Protein AF-A0A1E2S2Q9-F1 (afdb_monomer)

Foldseek 3Di:
DLLVLLQVLLVVLLVVLVVLVVCLVVVHDDPDPDDSVRSNVSSVVSNVLSVQSVVQSPPCVDPSNVVSLVVSLVVLVVLLVVLVVVVVVDPDPVSVVSNVVSVVSNVVSVCVVVVVVVVD

Solvent-accessible surface area (backbone atoms only — not comparable to full-atom values): 6144 Å² total; per-residue (Å²): 108,59,42,59,49,26,43,54,54,13,50,48,32,25,54,49,12,52,51,49,49,52,39,54,74,72,67,51,83,69,84,88,81,61,49,74,65,57,51,47,52,50,20,50,50,31,29,52,53,9,47,50,20,57,75,30,36,87,37,59,93,37,73,67,24,41,48,43,51,51,49,52,29,53,49,22,43,53,48,15,56,54,27,47,58,49,33,77,77,46,87,54,63,64,47,42,53,51,16,51,53,24,40,52,48,18,51,53,38,50,49,41,52,51,56,60,65,70,75,113

Secondary structure (DSSP, 8-state):
-HHHHHHHHHHHHHHHHHHHHHHHHTTPPPSSS--HHHHHHHHHHHHHHHHHHHHHTT-TTSHHHHHHHHHHHHHHHHHHHHHHHHHHT---HHHHHHHHHHHHHHHHHHHHHHHHHTT-

pLDDT: mean 92.76, std 8.51, range [45.16, 98.38]

Structure (mmCIF, N/CA/C/O backbone):
data_AF-A0A1E2S2Q9-F1
#
_entry.id   AF-A0A1E2S2Q9-F1
#
loop_
_atom_site.group_PDB
_atom_site.id
_atom_site.type_symbol
_atom_site.label_atom_id
_atom_site.label_alt_id
_atom_site.label_comp_id
_atom_site.label_asym_id
_atom_site.label_entity_id
_atom_site.label_seq_id
_atom_site.pdbx_PDB_ins_code
_atom_site.Cartn_x
_atom_site.Cartn_y
_atom_site.Cartn_z
_atom_site.occupancy
_atom_site.B_iso_or_equiv
_atom_site.auth_seq_id
_atom_site.auth_comp_id
_atom_site.auth_asym_id
_atom_site.auth_atom_id
_atom_site.pdbx_PDB_model_num
ATOM 1 N N . MET A 1 1 ? -15.453 -6.492 8.632 1.00 91.44 1 MET A N 1
ATOM 2 C CA . MET A 1 1 ? -14.903 -6.375 7.261 1.00 91.44 1 MET A CA 1
ATOM 3 C C . MET A 1 1 ? -13.586 -5.605 7.225 1.00 91.44 1 MET A C 1
ATOM 5 O O . MET A 1 1 ? -12.603 -6.182 6.781 1.00 91.44 1 MET A O 1
ATOM 9 N N . LEU A 1 2 ? -13.525 -4.373 7.755 1.00 94.31 2 LEU A N 1
ATOM 10 C CA . LEU A 1 2 ? -12.307 -3.539 7.762 1.00 94.31 2 LEU A CA 1
ATOM 11 C C . LEU A 1 2 ? -11.056 -4.255 8.285 1.00 94.31 2 LEU A C 1
ATOM 13 O O . LEU A 1 2 ? -10.036 -4.238 7.613 1.00 94.31 2 LEU A O 1
ATOM 17 N N . ARG A 1 3 ? -11.151 -4.974 9.411 1.00 95.94 3 ARG A N 1
ATOM 18 C CA . ARG A 1 3 ? -10.040 -5.781 9.948 1.00 95.94 3 ARG A CA 1
ATOM 19 C C . ARG A 1 3 ? -9.429 -6.725 8.906 1.00 95.94 3 ARG A C 1
ATOM 21 O O . ARG A 1 3 ? -8.215 -6.772 8.754 1.00 95.94 3 ARG A O 1
ATOM 28 N N . ILE A 1 4 ? -10.269 -7.474 8.189 1.00 97.31 4 ILE A N 1
ATOM 29 C CA . ILE A 1 4 ? -9.817 -8.436 7.172 1.00 97.31 4 ILE A CA 1
ATOM 30 C C . ILE A 1 4 ? -9.174 -7.688 6.002 1.00 97.31 4 ILE A C 1
ATOM 32 O O . ILE A 1 4 ? -8.108 -8.080 5.543 1.00 97.31 4 ILE A O 1
ATOM 36 N N . LEU A 1 5 ? -9.776 -6.581 5.559 1.00 97.44 5 LEU A N 1
ATOM 37 C CA . LEU A 1 5 ? -9.225 -5.760 4.481 1.00 97.44 5 LEU A CA 1
ATOM 38 C C . LEU A 1 5 ? -7.871 -5.145 4.850 1.00 97.44 5 LEU A C 1
ATOM 40 O O . LEU A 1 5 ? -6.969 -5.141 4.021 1.00 97.44 5 LEU A O 1
ATOM 44 N N . MET A 1 6 ? -7.692 -4.696 6.094 1.00 98.00 6 MET A N 1
ATOM 45 C CA . MET A 1 6 ? -6.404 -4.203 6.590 1.00 98.00 6 MET A CA 1
ATOM 46 C C . MET A 1 6 ? -5.340 -5.296 6.608 1.00 98.00 6 MET A C 1
ATOM 48 O O . MET A 1 6 ? -4.194 -5.024 6.270 1.00 98.00 6 MET A O 1
ATOM 52 N N . ILE A 1 7 ? -5.709 -6.532 6.955 1.00 98.31 7 ILE A N 1
ATOM 53 C CA . ILE A 1 7 ? -4.784 -7.669 6.901 1.00 98.31 7 ILE A CA 1
ATOM 54 C C . ILE A 1 7 ? -4.387 -7.970 5.453 1.00 98.31 7 ILE A C 1
ATOM 56 O O . ILE A 1 7 ? -3.200 -8.063 5.154 1.00 98.31 7 ILE A O 1
ATOM 60 N N . LEU A 1 8 ? -5.366 -8.106 4.555 1.00 98.12 8 LEU A N 1
ATOM 61 C CA . LEU A 1 8 ? -5.117 -8.499 3.167 1.00 98.12 8 LEU A CA 1
ATOM 62 C C . LEU A 1 8 ? -4.390 -7.406 2.377 1.00 98.12 8 LEU A C 1
ATOM 64 O O . LEU A 1 8 ? -3.344 -7.675 1.792 1.00 98.12 8 LEU A O 1
ATOM 68 N N . SER A 1 9 ? -4.908 -6.176 2.385 1.00 97.50 9 SER A N 1
ATOM 69 C CA . SER A 1 9 ? -4.279 -5.058 1.678 1.00 97.50 9 SER A CA 1
ATOM 70 C C . SER A 1 9 ? -2.975 -4.650 2.355 1.00 97.50 9 SER A C 1
ATOM 72 O O . SER A 1 9 ? -1.974 -4.500 1.669 1.00 97.50 9 SER A O 1
ATOM 74 N N . GLY A 1 10 ? -2.927 -4.569 3.689 1.00 97.75 10 GLY A N 1
ATOM 75 C CA . GLY A 1 10 ? -1.691 -4.236 4.399 1.00 97.75 10 GLY A CA 1
ATOM 76 C C . GLY A 1 10 ? -0.578 -5.264 4.178 1.00 97.75 10 GLY A C 1
ATOM 77 O O . GLY A 1 10 ? 0.572 -4.894 3.952 1.00 97.75 10 GLY A O 1
ATOM 78 N N . GLY A 1 11 ? -0.916 -6.557 4.170 1.00 98.06 11 GLY A N 1
ATOM 79 C CA . GLY A 1 11 ? 0.022 -7.619 3.806 1.00 98.06 11 GLY A CA 1
ATOM 80 C C . GLY A 1 11 ? 0.514 -7.500 2.363 1.00 98.06 11 GLY A C 1
ATOM 81 O O . GLY A 1 11 ? 1.710 -7.644 2.115 1.00 98.06 11 GLY A O 1
ATOM 82 N N . PHE A 1 12 ? -0.381 -7.185 1.424 1.00 97.50 12 PHE A N 1
ATOM 83 C CA . PHE A 1 12 ? -0.017 -6.939 0.029 1.00 97.50 12 PHE A CA 1
ATOM 84 C C . PHE A 1 12 ? 0.952 -5.753 -0.113 1.00 97.50 12 PHE A C 1
ATOM 86 O O . PHE A 1 12 ? 2.009 -5.926 -0.715 1.00 97.50 12 PHE A O 1
ATOM 93 N N . GLU A 1 13 ? 0.671 -4.602 0.510 1.00 97.31 13 GLU A N 1
ATOM 94 C CA . GLU A 1 13 ? 1.541 -3.413 0.443 1.00 97.31 13 GLU A CA 1
ATOM 95 C C . GLU A 1 13 ? 2.929 -3.649 1.040 1.00 97.31 13 GLU A C 1
ATOM 97 O O . GLU A 1 13 ? 3.947 -3.204 0.496 1.00 97.31 13 GLU A O 1
ATOM 102 N N . LEU A 1 14 ? 2.972 -4.385 2.153 1.00 98.06 14 LEU A N 1
ATOM 103 C CA . LEU A 1 14 ? 4.217 -4.765 2.802 1.00 98.06 14 LEU A CA 1
ATOM 104 C C . LEU A 1 14 ? 5.067 -5.638 1.873 1.00 98.06 14 LEU A C 1
ATOM 106 O O . LEU A 1 14 ? 6.236 -5.334 1.634 1.00 98.06 14 LEU A O 1
ATOM 110 N N . LEU A 1 15 ? 4.480 -6.707 1.325 1.00 97.62 15 LEU A N 1
ATOM 111 C CA . LEU A 1 15 ? 5.180 -7.617 0.417 1.00 97.62 15 LEU A CA 1
ATOM 112 C C . LEU A 1 15 ? 5.604 -6.915 -0.874 1.00 97.62 15 LEU A C 1
ATOM 114 O O . LEU A 1 15 ? 6.713 -7.146 -1.361 1.00 97.62 15 LEU A O 1
ATOM 118 N N . PHE A 1 16 ? 4.754 -6.040 -1.407 1.00 94.50 16 PHE A N 1
ATOM 119 C CA . PHE A 1 16 ? 5.057 -5.235 -2.579 1.00 94.50 16 PHE A CA 1
ATOM 120 C C . PHE A 1 16 ? 6.273 -4.335 -2.327 1.00 94.50 16 PHE A C 1
ATOM 122 O O . PHE A 1 16 ? 7.253 -4.409 -3.069 1.00 94.50 16 PHE A O 1
ATOM 129 N N . GLY A 1 17 ? 6.270 -3.552 -1.244 1.00 95.56 17 GLY A N 1
ATOM 130 C CA . GLY A 1 17 ? 7.382 -2.652 -0.934 1.00 95.56 17 GLY A CA 1
ATOM 131 C C . GLY A 1 17 ? 8.693 -3.397 -0.683 1.00 95.56 17 GLY A C 1
ATOM 132 O O . GLY A 1 17 ? 9.731 -3.026 -1.232 1.00 95.56 17 GLY A O 1
ATOM 133 N N . VAL A 1 18 ? 8.654 -4.514 0.054 1.00 97.56 18 VAL A N 1
ATOM 134 C CA . VAL A 1 18 ? 9.836 -5.374 0.240 1.00 97.56 18 VAL A CA 1
ATOM 135 C C . VAL A 1 18 ? 10.357 -5.882 -1.106 1.00 97.56 18 VAL A C 1
ATOM 137 O O . VAL A 1 18 ? 11.560 -5.828 -1.360 1.00 97.56 18 VAL A O 1
ATOM 140 N N . SER A 1 19 ? 9.466 -6.323 -1.996 1.00 94.25 19 SER A N 1
ATOM 141 C CA . SER A 1 19 ? 9.845 -6.816 -3.325 1.00 94.25 19 SER A CA 1
ATOM 142 C C . SER A 1 19 ? 10.516 -5.729 -4.165 1.00 94.25 19 SER A C 1
ATOM 144 O O . SER A 1 19 ? 11.555 -5.984 -4.776 1.00 94.25 19 SER A O 1
ATOM 146 N N . VAL A 1 20 ? 9.988 -4.501 -4.144 1.00 92.88 20 VAL A N 1
ATOM 147 C CA . VAL A 1 20 ? 10.592 -3.355 -4.839 1.00 92.88 20 VAL A CA 1
ATOM 148 C C . VAL A 1 20 ? 11.989 -3.051 -4.293 1.00 92.88 20 VAL A C 1
ATOM 150 O O . VAL A 1 20 ? 12.928 -2.916 -5.080 1.00 92.88 20 VAL A O 1
ATOM 153 N N . LEU A 1 21 ? 12.174 -3.014 -2.969 1.00 95.44 21 LEU A N 1
ATOM 154 C CA . LEU A 1 21 ? 13.498 -2.787 -2.374 1.00 95.44 21 LEU A CA 1
ATOM 155 C C . LEU A 1 21 ? 14.504 -3.881 -2.756 1.00 95.44 21 LEU A C 1
ATOM 157 O O . LEU A 1 21 ? 15.654 -3.571 -3.067 1.00 95.44 21 LEU A O 1
ATOM 161 N N . VAL A 1 22 ? 14.080 -5.148 -2.795 1.00 96.19 22 VAL A N 1
ATOM 162 C CA . VAL A 1 22 ? 14.933 -6.266 -3.233 1.00 96.19 22 VAL A CA 1
ATOM 163 C C . VAL A 1 22 ? 15.349 -6.108 -4.697 1.00 96.19 22 VAL A C 1
ATOM 165 O O . VAL A 1 22 ? 16.516 -6.324 -5.026 1.00 96.19 22 VAL A O 1
ATOM 168 N N . LEU A 1 23 ? 14.431 -5.709 -5.582 1.00 92.81 23 LEU A N 1
ATOM 169 C CA . LEU A 1 23 ? 14.738 -5.462 -6.995 1.00 92.81 23 LEU A CA 1
ATOM 170 C C . LEU A 1 23 ? 15.739 -4.309 -7.161 1.00 92.81 23 LEU A C 1
ATOM 172 O O . LEU A 1 23 ? 16.730 -4.453 -7.880 1.00 92.81 23 LEU A O 1
ATOM 176 N N . ILE A 1 24 ? 15.545 -3.209 -6.430 1.00 92.44 24 ILE A N 1
ATOM 177 C CA . ILE A 1 24 ? 16.464 -2.062 -6.422 1.00 92.44 24 ILE A CA 1
ATOM 178 C C . ILE A 1 24 ? 17.848 -2.457 -5.888 1.00 92.44 24 ILE A C 1
ATOM 180 O O . ILE A 1 24 ? 18.868 -2.020 -6.428 1.00 92.44 24 ILE A O 1
ATOM 184 N N . ALA A 1 25 ? 17.911 -3.273 -4.834 1.00 92.56 25 ALA A N 1
ATOM 185 C CA . ALA A 1 25 ? 19.168 -3.768 -4.274 1.00 92.56 25 ALA A CA 1
ATOM 186 C C . ALA A 1 25 ? 19.925 -4.665 -5.267 1.00 92.56 25 ALA A C 1
ATOM 188 O O . ALA A 1 25 ? 21.151 -4.613 -5.329 1.00 92.56 25 ALA A O 1
ATOM 189 N N . LYS A 1 26 ? 19.198 -5.426 -6.096 1.00 94.12 26 LYS A N 1
ATOM 190 C CA . LYS A 1 26 ? 19.750 -6.254 -7.181 1.00 94.12 26 LYS A CA 1
ATOM 191 C C . LYS A 1 26 ? 20.125 -5.469 -8.446 1.00 94.12 26 LYS A C 1
ATOM 193 O O . LYS A 1 26 ? 20.597 -6.073 -9.403 1.00 94.12 26 LYS A O 1
ATOM 198 N N . GLY A 1 27 ? 19.921 -4.150 -8.471 1.00 88.69 27 GLY A N 1
ATOM 199 C CA . GLY A 1 27 ? 20.228 -3.309 -9.631 1.00 88.69 27 GLY A CA 1
ATOM 200 C C . GLY A 1 27 ? 19.233 -3.445 -10.786 1.00 88.69 27 GLY A C 1
ATOM 201 O O . GLY A 1 27 ? 19.549 -3.050 -11.905 1.00 88.69 27 GLY A O 1
ATOM 202 N N . VAL A 1 28 ? 18.038 -3.990 -10.535 1.00 87.50 28 VAL A N 1
ATOM 203 C CA . VAL A 1 28 ? 16.987 -4.099 -11.552 1.00 87.50 28 VAL A CA 1
ATOM 204 C C . VAL A 1 28 ? 16.429 -2.710 -11.852 1.00 87.50 28 VAL A C 1
ATOM 206 O O . VAL A 1 28 ? 16.010 -1.985 -10.948 1.00 87.50 28 VAL A O 1
ATOM 209 N N . THR A 1 29 ? 16.402 -2.344 -13.132 1.00 80.44 29 THR A N 1
ATOM 210 C CA . THR A 1 29 ? 15.728 -1.129 -13.593 1.00 80.44 29 THR A CA 1
ATOM 211 C C . THR A 1 29 ? 14.222 -1.338 -13.535 1.00 80.44 29 THR A C 1
ATOM 213 O O . THR A 1 29 ? 13.683 -2.227 -14.193 1.00 80.44 29 THR A O 1
ATOM 216 N N . LEU A 1 30 ? 13.543 -0.524 -12.732 1.00 77.69 30 LEU A N 1
ATOM 217 C CA . LEU A 1 30 ? 12.090 -0.548 -12.635 1.00 77.69 30 LEU A CA 1
ATOM 218 C C . LEU A 1 30 ? 11.480 0.140 -13.860 1.00 77.69 30 LEU A C 1
ATOM 220 O O . LEU A 1 30 ? 11.962 1.180 -14.312 1.00 77.69 30 LEU A O 1
ATOM 224 N N . SER A 1 31 ? 10.425 -0.455 -14.408 1.00 69.25 31 SER A N 1
ATOM 225 C CA . SER A 1 31 ? 9.639 0.147 -15.482 1.00 69.25 31 SER A CA 1
ATOM 226 C C . SER A 1 31 ? 8.859 1.366 -14.966 1.00 69.25 31 SER A C 1
ATOM 228 O O . SER A 1 31 ? 8.611 1.509 -13.770 1.00 69.25 31 SER A O 1
ATOM 230 N N . GLY A 1 32 ? 8.477 2.274 -15.870 1.00 67.75 32 GLY A N 1
ATOM 231 C CA . GLY A 1 32 ? 7.615 3.417 -15.530 1.00 67.75 32 GLY A CA 1
ATOM 232 C C . GLY A 1 32 ? 8.325 4.747 -15.252 1.00 67.75 32 GLY A C 1
ATOM 233 O O . GLY A 1 32 ? 7.671 5.696 -14.839 1.00 67.75 32 GLY A O 1
ATOM 234 N N . GLY A 1 33 ? 9.636 4.852 -15.497 1.00 74.75 33 GLY A N 1
ATOM 235 C CA . GLY A 1 33 ? 10.345 6.142 -15.527 1.00 74.75 33 GLY A CA 1
ATOM 236 C C . GLY A 1 33 ? 10.628 6.789 -14.164 1.00 74.75 33 GLY A C 1
ATOM 237 O O . GLY A 1 33 ? 11.190 7.881 -14.126 1.00 74.75 33 GLY A O 1
ATOM 238 N N . ALA A 1 34 ? 10.283 6.128 -13.056 1.00 83.44 34 ALA A N 1
ATOM 239 C CA . ALA A 1 34 ? 10.650 6.578 -11.717 1.00 83.44 34 ALA A CA 1
ATOM 240 C C . ALA A 1 34 ? 12.167 6.466 -11.495 1.00 83.44 34 ALA A C 1
ATOM 242 O O . ALA A 1 34 ? 12.801 5.482 -11.885 1.00 83.44 34 ALA A O 1
ATOM 243 N N . THR A 1 35 ? 12.757 7.454 -10.822 1.00 90.25 35 THR A N 1
ATOM 244 C CA . THR A 1 35 ? 14.152 7.357 -10.382 1.00 90.25 35 THR A CA 1
ATOM 245 C C . THR A 1 35 ? 14.295 6.291 -9.294 1.00 90.25 35 THR A C 1
ATOM 247 O O . THR A 1 35 ? 13.339 5.941 -8.594 1.00 90.25 35 THR A O 1
ATOM 250 N N . ARG A 1 36 ? 15.521 5.790 -9.095 1.00 90.00 36 ARG A N 1
ATOM 251 C CA . ARG A 1 36 ? 15.827 4.839 -8.013 1.00 90.00 36 ARG A CA 1
ATOM 252 C C . ARG A 1 36 ? 15.401 5.372 -6.642 1.00 90.00 36 ARG A C 1
ATOM 254 O O . ARG A 1 36 ? 14.886 4.615 -5.824 1.00 90.00 36 ARG A O 1
ATOM 261 N N . GLU A 1 37 ? 15.614 6.661 -6.401 1.00 92.38 37 GLU A N 1
ATOM 262 C CA . GLU A 1 37 ? 15.242 7.331 -5.155 1.00 92.38 37 GLU A CA 1
ATOM 263 C C . GLU A 1 37 ? 13.722 7.369 -4.968 1.00 92.38 37 GLU A C 1
ATOM 265 O O . GLU A 1 37 ? 13.227 6.944 -3.927 1.00 92.38 37 GLU A O 1
ATOM 270 N N . GLN A 1 38 ? 12.974 7.772 -6.000 1.00 92.06 38 GLN A N 1
ATOM 271 C CA . GLN A 1 38 ? 11.509 7.794 -5.966 1.00 92.06 38 GLN A CA 1
ATOM 272 C C . GLN A 1 38 ? 10.928 6.405 -5.693 1.00 92.06 38 GLN A C 1
ATOM 274 O O . GLN A 1 38 ? 10.062 6.255 -4.834 1.00 92.06 38 GLN A O 1
ATOM 279 N N . ALA A 1 39 ? 11.435 5.378 -6.378 1.00 91.81 39 ALA A N 1
ATOM 280 C CA . ALA A 1 39 ? 10.981 4.010 -6.170 1.00 91.81 39 ALA A CA 1
ATOM 281 C C . ALA A 1 39 ? 11.334 3.474 -4.773 1.00 91.81 39 ALA A C 1
ATOM 283 O O . ALA A 1 39 ? 10.544 2.747 -4.175 1.00 91.81 39 ALA A O 1
ATOM 284 N N . THR A 1 40 ? 12.492 3.863 -4.229 1.00 93.81 40 THR A N 1
ATOM 285 C CA . THR A 1 40 ? 12.903 3.504 -2.863 1.00 93.81 40 THR A CA 1
ATOM 286 C C . THR A 1 40 ? 11.979 4.147 -1.833 1.00 93.81 40 THR A C 1
ATOM 288 O O . THR A 1 40 ? 11.481 3.460 -0.945 1.00 93.81 40 THR A O 1
ATOM 291 N N . LEU A 1 41 ? 11.712 5.448 -1.969 1.00 95.62 41 LEU A N 1
ATOM 292 C CA . LEU A 1 41 ? 10.794 6.168 -1.089 1.00 95.62 41 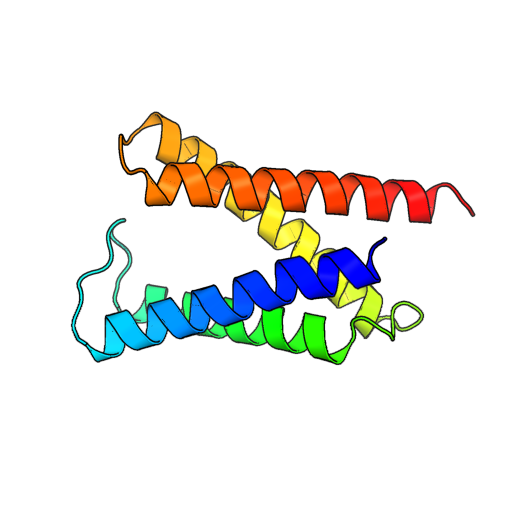LEU A CA 1
ATOM 293 C C . LEU A 1 41 ? 9.397 5.558 -1.144 1.00 95.62 41 LEU A C 1
ATOM 295 O O . LEU A 1 41 ? 8.820 5.260 -0.102 1.00 95.62 41 LEU A O 1
ATOM 299 N N . PHE A 1 42 ? 8.883 5.307 -2.348 1.00 92.69 42 PHE A N 1
ATOM 300 C CA . PHE A 1 42 ? 7.584 4.670 -2.533 1.00 92.69 42 PHE A CA 1
ATOM 301 C C . PHE A 1 42 ? 7.511 3.306 -1.838 1.00 92.69 42 PHE A C 1
ATOM 303 O O . PHE A 1 42 ? 6.584 3.059 -1.074 1.00 92.69 42 PHE A O 1
ATOM 310 N N . ALA A 1 43 ? 8.523 2.458 -2.024 1.00 94.81 43 ALA A N 1
ATOM 311 C CA . ALA A 1 43 ? 8.583 1.146 -1.390 1.00 94.81 43 ALA A CA 1
ATOM 312 C C . ALA A 1 43 ? 8.628 1.220 0.145 1.00 94.81 43 ALA A C 1
ATOM 314 O O . ALA A 1 43 ? 7.992 0.418 0.827 1.00 94.81 43 ALA A O 1
ATOM 315 N N . ILE A 1 44 ? 9.346 2.198 0.707 1.00 97.50 44 ILE A N 1
ATOM 316 C CA . ILE A 1 44 ? 9.347 2.447 2.154 1.00 97.50 44 ILE A CA 1
ATOM 317 C C . ILE A 1 44 ? 7.949 2.860 2.620 1.00 97.50 44 ILE A C 1
ATOM 319 O O . ILE A 1 44 ? 7.469 2.338 3.624 1.00 97.50 44 ILE A O 1
ATOM 323 N N . PHE A 1 45 ? 7.268 3.748 1.892 1.00 96.50 45 PHE A N 1
ATOM 324 C CA . PHE A 1 45 ? 5.907 4.156 2.237 1.00 96.50 45 PHE A CA 1
ATOM 325 C C . PHE A 1 45 ? 4.925 2.982 2.224 1.00 96.50 45 PHE A C 1
ATOM 327 O O . PHE A 1 45 ? 4.143 2.855 3.166 1.00 96.50 45 PHE A O 1
ATOM 334 N N . THR A 1 46 ? 4.982 2.095 1.225 1.00 96.31 46 THR A N 1
ATOM 335 C CA . THR A 1 46 ? 4.100 0.915 1.192 1.00 96.31 46 THR A CA 1
ATOM 336 C C . THR A 1 46 ? 4.431 -0.071 2.316 1.00 96.31 46 THR A C 1
ATOM 338 O O . THR A 1 46 ? 3.516 -0.599 2.945 1.00 96.31 46 THR A O 1
ATOM 341 N N . ILE A 1 47 ? 5.714 -0.252 2.666 1.00 98.06 47 ILE A N 1
ATOM 342 C CA . ILE A 1 47 ? 6.128 -1.042 3.841 1.00 98.06 47 ILE A CA 1
ATOM 343 C C . ILE A 1 47 ? 5.560 -0.451 5.131 1.00 98.06 47 ILE A C 1
ATOM 345 O O . ILE A 1 47 ? 5.011 -1.190 5.949 1.00 98.06 47 ILE A O 1
ATOM 349 N N . VAL A 1 48 ? 5.687 0.863 5.331 1.00 98.06 48 VAL A N 1
ATOM 350 C CA . VAL A 1 48 ? 5.196 1.546 6.535 1.00 98.06 48 VAL A CA 1
ATOM 351 C C . VAL A 1 48 ? 3.678 1.432 6.626 1.00 98.06 48 VAL A C 1
ATOM 353 O O . VAL A 1 48 ? 3.166 1.047 7.675 1.00 98.06 48 VAL A O 1
ATOM 356 N N . LEU A 1 49 ? 2.963 1.699 5.531 1.00 97.19 49 LEU A N 1
ATOM 357 C CA . LEU A 1 49 ? 1.506 1.599 5.479 1.00 97.19 49 LEU A CA 1
ATOM 358 C C . LEU A 1 49 ? 1.031 0.164 5.742 1.00 97.19 49 LEU A C 1
ATOM 360 O O . LEU A 1 49 ? 0.145 -0.052 6.570 1.00 97.19 49 LEU A O 1
ATOM 364 N N . GLY A 1 50 ? 1.662 -0.818 5.095 1.00 97.88 50 GLY A N 1
ATOM 365 C CA . GLY A 1 50 ? 1.360 -2.232 5.286 1.00 97.88 50 GLY A CA 1
ATOM 366 C C . GLY A 1 50 ? 1.630 -2.701 6.714 1.00 97.88 50 GLY A C 1
ATOM 367 O O . GLY A 1 50 ? 0.773 -3.320 7.344 1.00 97.88 50 GLY A O 1
ATOM 368 N N . THR A 1 51 ? 2.780 -2.329 7.276 1.00 98.31 51 THR A N 1
ATOM 369 C CA . THR A 1 51 ? 3.145 -2.652 8.664 1.00 98.31 51 THR A CA 1
ATOM 370 C C . THR A 1 51 ? 2.185 -2.007 9.657 1.00 98.31 51 THR A C 1
ATOM 372 O O . THR A 1 51 ? 1.727 -2.680 10.579 1.00 98.31 51 THR A O 1
ATOM 375 N N . ALA A 1 52 ? 1.839 -0.731 9.465 1.00 97.69 52 ALA A N 1
ATOM 376 C CA . ALA A 1 52 ? 0.873 -0.038 10.308 1.00 97.69 52 ALA A CA 1
ATOM 377 C C . ALA A 1 52 ? -0.474 -0.765 10.279 1.00 97.69 52 ALA A C 1
ATOM 379 O O . ALA A 1 52 ? -0.999 -1.118 11.333 1.00 97.69 52 ALA A O 1
ATOM 380 N N . ALA A 1 53 ? -0.987 -1.086 9.089 1.00 97.69 53 ALA A N 1
ATOM 381 C CA . ALA A 1 53 ? -2.244 -1.806 8.932 1.00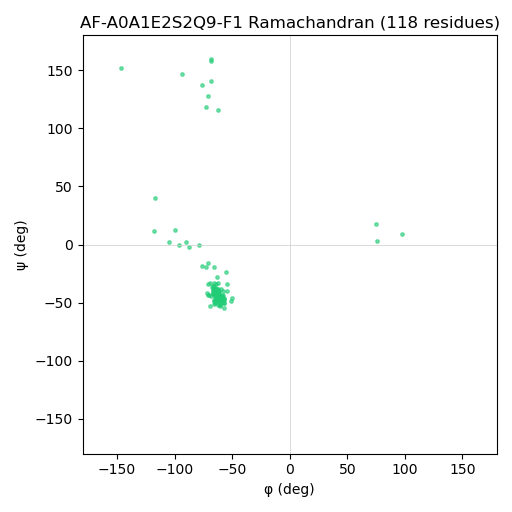 97.69 53 ALA A CA 1
ATOM 382 C C . ALA A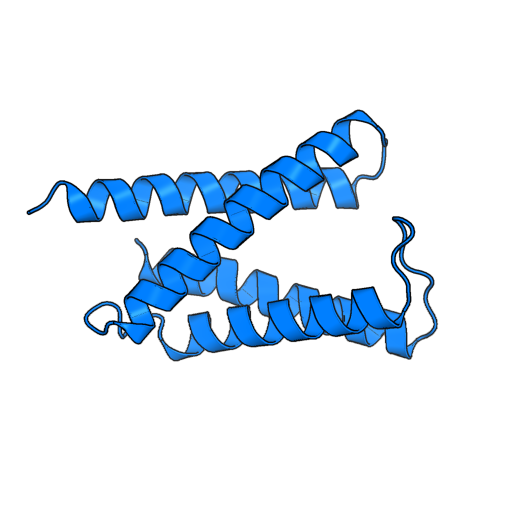 1 53 ? -2.243 -3.162 9.644 1.00 97.69 53 ALA A C 1
ATOM 384 O O . ALA A 1 53 ? -3.194 -3.484 10.357 1.00 97.69 53 ALA A O 1
ATOM 385 N N . LEU A 1 54 ? -1.159 -3.930 9.523 1.00 98.00 54 LEU A N 1
ATOM 386 C CA . LEU A 1 54 ? -1.004 -5.197 10.234 1.00 98.00 54 LEU A CA 1
ATOM 387 C C . LEU A 1 54 ? -0.885 -5.005 11.750 1.00 98.00 54 LEU A C 1
ATOM 389 O O . LEU A 1 54 ? -1.440 -5.805 12.497 1.00 98.00 54 LEU A O 1
ATOM 393 N N . ALA A 1 55 ? -0.235 -3.944 12.223 1.00 97.88 55 ALA A N 1
ATOM 394 C CA . ALA A 1 55 ? -0.089 -3.675 13.650 1.00 97.88 55 ALA A CA 1
ATOM 395 C C . ALA A 1 55 ? -1.416 -3.277 14.320 1.00 97.88 55 ALA A C 1
ATOM 397 O O . ALA A 1 55 ? -1.639 -3.606 15.487 1.00 97.88 55 ALA A O 1
ATOM 398 N N . VAL A 1 56 ? -2.309 -2.589 13.597 1.00 97.06 56 VAL A N 1
ATOM 399 C CA . VAL A 1 56 ? -3.535 -2.012 14.181 1.00 97.06 56 VAL A CA 1
ATOM 400 C C . VAL A 1 56 ? -4.844 -2.558 13.626 1.00 97.06 56 VAL A C 1
ATOM 402 O O . VAL A 1 56 ? -5.904 -2.043 13.969 1.00 97.06 56 VAL A O 1
ATOM 405 N N . ASN A 1 57 ? -4.812 -3.651 12.857 1.00 95.00 57 ASN A N 1
ATOM 406 C CA . ASN A 1 57 ? -6.018 -4.274 12.289 1.00 95.00 57 ASN A CA 1
ATOM 407 C C . ASN A 1 57 ? -7.097 -4.652 13.329 1.00 95.00 57 ASN A C 1
ATOM 409 O O . ASN A 1 57 ? -8.274 -4.751 12.984 1.00 95.00 57 ASN A O 1
ATOM 413 N N . ASN A 1 58 ? -6.704 -4.850 14.592 1.00 95.25 58 ASN A N 1
ATOM 414 C CA . ASN A 1 58 ? -7.593 -5.178 15.711 1.00 95.25 58 ASN A CA 1
ATOM 415 C C . ASN A 1 58 ? -8.022 -3.968 16.551 1.00 95.25 58 ASN A C 1
ATOM 417 O O . ASN A 1 58 ? -8.719 -4.169 17.536 1.00 95.25 58 ASN A O 1
ATOM 421 N N . ARG A 1 59 ? -7.566 -2.755 16.216 1.00 94.88 59 ARG A N 1
ATOM 422 C CA . ARG A 1 59 ? -7.733 -1.541 17.033 1.00 94.88 59 ARG A CA 1
ATOM 423 C C . ARG A 1 59 ? -8.562 -0.468 16.323 1.00 94.88 59 ARG A C 1
ATOM 425 O O . ARG A 1 59 ? -8.206 0.712 16.337 1.00 94.88 59 ARG A O 1
ATOM 432 N N . LEU A 1 60 ? -9.621 -0.888 15.629 1.00 91.88 60 LEU A N 1
ATOM 433 C CA . LEU A 1 60 ? -10.467 -0.022 14.793 1.00 91.88 60 LEU A CA 1
ATOM 434 C C . LEU A 1 60 ? -11.245 1.031 15.595 1.00 91.88 60 LEU A C 1
ATOM 436 O O . LEU A 1 60 ? -11.662 2.033 15.031 1.00 91.88 60 LEU A O 1
ATOM 440 N N . GLU A 1 61 ? -11.400 0.822 16.898 1.00 93.00 61 GLU A N 1
ATOM 441 C CA . GLU A 1 61 ? -11.972 1.763 17.860 1.00 93.00 61 GLU A CA 1
ATOM 442 C C . GLU A 1 61 ? -11.068 2.972 18.145 1.00 93.00 61 GLU A C 1
ATOM 444 O O . GLU A 1 61 ? -11.516 3.971 18.701 1.00 93.00 61 GLU A O 1
ATOM 449 N N . THR A 1 62 ? -9.785 2.896 17.779 1.00 94.12 62 THR A N 1
ATOM 450 C CA . THR A 1 62 ? -8.829 3.988 17.985 1.00 94.12 62 THR A CA 1
ATOM 451 C C . THR A 1 62 ? -8.742 4.885 16.755 1.00 94.12 62 THR A C 1
ATOM 453 O O . THR A 1 62 ? -8.768 4.397 15.622 1.00 94.12 62 THR A O 1
ATOM 456 N N . SER A 1 63 ? -8.515 6.189 16.958 1.00 94.25 63 SER A N 1
ATOM 457 C CA . SER A 1 63 ? -8.283 7.144 15.859 1.00 94.25 63 SER A CA 1
ATOM 458 C C . SER A 1 63 ? -7.143 6.702 14.937 1.00 94.25 63 SER A C 1
ATOM 460 O O . SER A 1 63 ? -7.194 6.917 13.729 1.00 94.25 63 SER A O 1
ATOM 462 N N . PHE A 1 64 ? -6.123 6.042 15.493 1.00 93.25 64 PHE A N 1
ATOM 463 C CA . PHE A 1 64 ? -5.004 5.515 14.720 1.00 93.25 64 PHE A CA 1
ATOM 464 C C . PHE A 1 64 ? -5.396 4.291 13.874 1.00 93.25 64 PHE A C 1
ATOM 466 O O . PHE A 1 64 ? -5.016 4.208 12.705 1.00 93.25 64 PHE A O 1
ATOM 473 N N . GLY A 1 65 ? -6.194 3.368 14.419 1.00 94.31 65 GLY A N 1
ATOM 474 C CA . GLY A 1 65 ? -6.684 2.197 13.689 1.00 94.31 65 GLY A CA 1
ATOM 475 C C . GLY A 1 65 ? -7.612 2.563 12.538 1.00 94.31 65 GLY A C 1
ATOM 476 O O . GLY A 1 65 ? -7.370 2.151 11.401 1.00 94.31 65 GLY A O 1
ATOM 477 N N . ILE A 1 66 ? -8.621 3.399 12.801 1.00 94.62 66 ILE A N 1
ATOM 478 C CA . ILE A 1 66 ? -9.524 3.874 11.748 1.00 94.62 66 ILE A CA 1
ATOM 479 C C . ILE A 1 66 ? -8.793 4.772 10.740 1.00 94.62 66 ILE A C 1
ATOM 481 O O . ILE A 1 66 ? -8.988 4.624 9.536 1.00 94.62 66 ILE A O 1
ATOM 485 N N . GLY A 1 67 ? -7.878 5.632 11.202 1.00 95.56 67 GLY A N 1
ATOM 486 C CA . GLY A 1 67 ? -7.046 6.466 10.335 1.00 95.56 67 GLY A CA 1
ATOM 487 C C . GLY A 1 67 ? -6.177 5.638 9.386 1.00 95.56 67 GLY A C 1
ATOM 488 O O . GLY A 1 67 ? -6.064 5.962 8.207 1.00 95.56 67 GLY A O 1
ATOM 489 N N . THR A 1 68 ? -5.639 4.512 9.859 1.00 96.62 68 THR A N 1
ATOM 490 C CA . THR A 1 68 ? -4.879 3.575 9.018 1.00 96.62 68 THR A CA 1
ATOM 491 C C . THR A 1 68 ? -5.771 2.896 7.975 1.00 96.62 68 THR A C 1
ATOM 493 O O . THR A 1 68 ? -5.356 2.739 6.827 1.00 96.62 68 THR A O 1
ATOM 496 N N . ALA A 1 69 ? -7.011 2.537 8.327 1.00 96.56 69 ALA A N 1
ATOM 497 C CA . ALA A 1 69 ? -7.976 1.998 7.366 1.00 96.56 69 ALA A CA 1
ATOM 498 C C . ALA A 1 69 ? -8.335 3.021 6.272 1.00 96.56 69 ALA A C 1
ATOM 500 O O . ALA A 1 69 ? -8.339 2.671 5.092 1.00 96.56 69 ALA A O 1
ATOM 501 N N . TYR A 1 70 ? -8.563 4.286 6.642 1.00 96.94 70 TYR A N 1
ATOM 502 C CA . TYR A 1 70 ? -8.760 5.379 5.682 1.00 96.94 70 TYR A CA 1
ATOM 503 C C . TYR A 1 70 ? -7.523 5.618 4.809 1.00 96.94 70 TYR A C 1
ATOM 505 O O . TYR A 1 70 ? -7.661 5.838 3.608 1.00 96.94 70 TYR A O 1
ATOM 513 N N . GLY A 1 71 ? -6.320 5.536 5.382 1.00 96.56 71 GLY A N 1
ATOM 514 C CA . GLY A 1 71 ? -5.066 5.645 4.638 1.00 96.56 71 GLY A CA 1
ATOM 515 C C . GLY A 1 71 ? -4.923 4.553 3.577 1.00 96.56 71 GLY A C 1
ATOM 516 O O . GLY A 1 71 ? -4.642 4.860 2.420 1.00 96.56 71 GLY A O 1
ATOM 517 N N . LEU A 1 72 ? -5.191 3.292 3.938 1.00 97.12 72 LEU A N 1
ATOM 518 C CA . LEU A 1 72 ? -5.213 2.177 2.985 1.00 97.12 72 LEU A CA 1
ATOM 519 C C . LEU A 1 72 ? -6.286 2.355 1.910 1.00 97.12 72 LEU A C 1
ATOM 521 O O . LEU A 1 72 ? -6.013 2.120 0.735 1.00 97.12 72 LEU A O 1
ATOM 525 N N . TRP A 1 73 ? -7.495 2.766 2.291 1.00 98.00 73 TRP A N 1
ATOM 526 C CA . TRP A 1 73 ? -8.570 3.046 1.341 1.00 98.00 73 TRP A CA 1
ATOM 527 C C . TRP A 1 73 ? -8.150 4.096 0.309 1.00 98.00 73 TRP A C 1
ATOM 529 O O . TRP A 1 73 ? -8.192 3.831 -0.892 1.00 98.00 73 TRP A O 1
ATOM 539 N N . LEU A 1 74 ? -7.703 5.261 0.782 1.00 97.38 74 LEU A N 1
ATOM 540 C CA . LEU A 1 74 ? -7.321 6.385 -0.065 1.00 97.38 74 LEU A CA 1
ATOM 541 C C . LEU A 1 74 ? 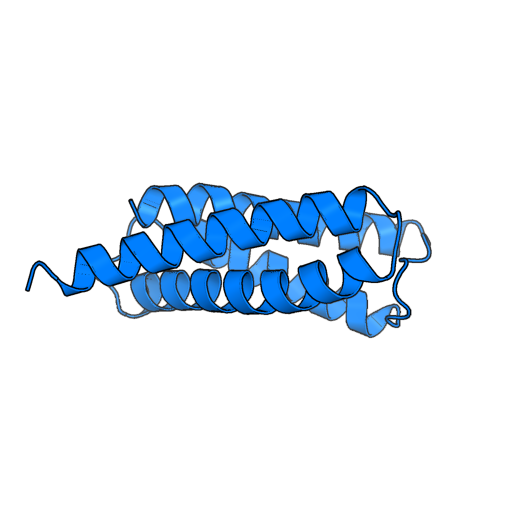-6.164 6.012 -0.993 1.00 97.38 74 LEU A C 1
ATOM 543 O O . LEU A 1 74 ? -6.213 6.295 -2.190 1.00 97.38 74 LEU A O 1
ATOM 547 N N . TYR A 1 75 ? -5.154 5.332 -0.448 1.00 96.75 75 TYR A N 1
ATOM 548 C CA . TYR A 1 75 ? -4.036 4.819 -1.226 1.00 96.75 75 TYR A CA 1
ATOM 549 C C . TYR A 1 75 ? -4.512 3.884 -2.346 1.00 96.75 75 TYR A C 1
ATOM 551 O O . TYR A 1 75 ? -4.168 4.114 -3.502 1.00 96.75 75 TYR A O 1
ATOM 559 N N . ASN A 1 76 ? -5.349 2.885 -2.042 1.00 98.00 76 ASN A N 1
ATOM 560 C CA . ASN A 1 76 ? -5.842 1.942 -3.048 1.00 98.00 76 ASN A CA 1
ATOM 561 C C . ASN A 1 76 ? -6.687 2.630 -4.126 1.00 98.00 76 ASN A C 1
ATOM 563 O O . ASN A 1 76 ? -6.561 2.294 -5.299 1.00 98.00 76 ASN A O 1
ATOM 567 N N . VAL A 1 77 ? -7.516 3.614 -3.765 1.00 98.06 77 VAL A N 1
ATOM 568 C CA . VAL A 1 77 ? -8.309 4.374 -4.744 1.00 98.06 77 VAL A CA 1
ATOM 569 C C . VAL A 1 77 ? -7.404 5.172 -5.682 1.00 98.06 77 VAL A C 1
ATOM 571 O O . VAL A 1 77 ? -7.547 5.074 -6.899 1.00 98.06 77 VAL A O 1
ATOM 574 N N . ILE A 1 78 ? -6.443 5.929 -5.144 1.00 97.25 78 ILE A N 1
ATOM 575 C CA . ILE A 1 78 ? -5.520 6.720 -5.970 1.00 97.25 78 ILE A CA 1
ATOM 576 C C . ILE A 1 78 ? -4.645 5.803 -6.833 1.00 97.25 78 ILE A C 1
ATOM 578 O O . ILE A 1 78 ? -4.511 6.039 -8.035 1.00 97.25 78 ILE A O 1
ATOM 582 N N . ALA A 1 79 ? -4.090 4.737 -6.249 1.00 95.06 79 ALA A N 1
ATOM 583 C CA . ALA A 1 79 ? -3.286 3.757 -6.967 1.00 95.06 79 ALA A CA 1
ATOM 584 C C . ALA A 1 79 ? -4.088 3.109 -8.102 1.00 95.06 79 ALA A C 1
ATOM 586 O O . ALA A 1 79 ? -3.590 3.031 -9.222 1.00 95.06 79 ALA A O 1
ATOM 587 N N . ALA A 1 80 ? -5.344 2.721 -7.858 1.00 97.00 80 ALA A N 1
ATOM 588 C CA . ALA A 1 80 ? -6.221 2.163 -8.881 1.00 97.00 80 ALA A CA 1
ATOM 589 C C . ALA A 1 80 ? -6.430 3.131 -10.050 1.00 97.00 80 ALA A C 1
ATOM 591 O O . ALA A 1 80 ? -6.266 2.729 -11.197 1.00 97.00 80 ALA A O 1
ATOM 592 N N . LEU A 1 81 ? -6.732 4.407 -9.786 1.00 97.06 81 LEU A N 1
ATOM 593 C CA . LEU A 1 81 ? -6.940 5.404 -10.844 1.00 97.06 81 LEU A CA 1
ATOM 594 C C . LEU A 1 81 ? -5.687 5.591 -11.710 1.00 97.06 81 LEU A C 1
ATOM 596 O O . LEU A 1 81 ? -5.774 5.564 -12.939 1.00 97.06 81 LEU A O 1
ATOM 600 N N . ILE A 1 82 ? -4.519 5.731 -11.076 1.00 94.19 82 ILE A N 1
ATOM 601 C CA . ILE A 1 82 ? -3.240 5.888 -11.780 1.00 94.19 82 ILE A CA 1
ATOM 602 C C . ILE A 1 82 ? -2.921 4.629 -12.593 1.00 94.19 82 ILE A C 1
ATOM 604 O O . ILE A 1 82 ? -2.585 4.719 -13.773 1.00 94.19 82 ILE A O 1
ATOM 608 N N . LEU A 1 83 ? -3.043 3.446 -11.992 1.00 93.75 83 LEU A N 1
ATOM 609 C CA . LEU A 1 83 ? -2.685 2.186 -12.638 1.00 93.75 83 LEU A CA 1
ATOM 610 C C . LEU A 1 83 ? -3.664 1.790 -13.741 1.00 93.75 83 LEU A C 1
ATOM 612 O O . LEU A 1 83 ? -3.225 1.244 -14.747 1.00 93.75 83 LEU A O 1
ATOM 616 N N . LEU A 1 84 ? -4.958 2.089 -13.604 1.00 95.56 84 LEU A N 1
ATOM 617 C CA . LEU A 1 84 ? -5.935 1.906 -14.678 1.00 95.56 84 LEU A CA 1
ATOM 618 C C . LEU A 1 84 ? -5.611 2.813 -15.865 1.00 95.56 84 LEU A C 1
ATOM 620 O O . LEU A 1 84 ? -5.618 2.342 -16.999 1.00 95.56 84 LEU A O 1
ATOM 624 N N . TYR A 1 85 ? -5.257 4.078 -15.617 1.00 94.62 85 TYR A N 1
ATOM 625 C CA . TYR A 1 85 ? -4.788 4.976 -16.672 1.00 94.62 85 TYR A CA 1
ATOM 626 C C . TYR A 1 85 ? -3.507 4.456 -17.344 1.00 94.62 85 TYR A C 1
ATOM 628 O O . TYR A 1 85 ? -3.396 4.466 -18.566 1.00 94.62 85 TYR A O 1
ATOM 636 N N . LEU A 1 86 ? -2.537 3.948 -16.582 1.00 91.88 86 LEU A N 1
ATOM 637 C CA . LEU A 1 86 ? -1.337 3.345 -17.171 1.00 91.88 86 LEU A CA 1
ATOM 638 C C . LEU A 1 86 ? -1.670 2.069 -17.959 1.00 91.88 86 LEU A C 1
ATOM 640 O O . LEU A 1 86 ? -1.126 1.862 -19.041 1.00 91.88 86 LEU A O 1
ATOM 644 N N . ALA A 1 87 ? -2.596 1.246 -17.464 1.00 93.00 87 ALA A N 1
ATOM 645 C CA . ALA A 1 87 ? -3.022 -0.004 -18.086 1.00 93.00 87 ALA A CA 1
ATOM 646 C C . ALA A 1 87 ? -3.679 0.189 -19.463 1.00 93.00 87 ALA A C 1
ATOM 648 O O . ALA A 1 87 ? -3.579 -0.708 -20.303 1.00 93.00 87 ALA A O 1
ATOM 649 N N . THR A 1 88 ? -4.310 1.340 -19.732 1.00 93.56 88 THR A N 1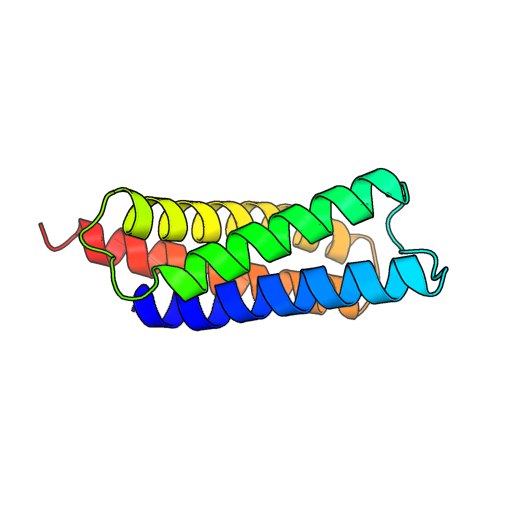
ATOM 650 C CA . THR A 1 88 ? -4.837 1.652 -21.075 1.00 93.56 88 THR A CA 1
ATOM 651 C C . THR A 1 88 ? -3.734 1.975 -22.084 1.00 93.56 88 THR A C 1
ATOM 653 O O . THR A 1 88 ? -3.956 1.845 -23.284 1.00 93.56 88 THR A O 1
ATOM 656 N N . ASN A 1 89 ? -2.538 2.333 -21.611 1.00 91.06 89 ASN A N 1
ATOM 657 C CA . ASN A 1 89 ? -1.399 2.748 -22.430 1.00 91.06 89 ASN A CA 1
ATOM 658 C C . ASN A 1 89 ? -0.302 1.670 -22.547 1.00 91.06 89 ASN A C 1
ATOM 660 O O . ASN A 1 89 ? 0.736 1.910 -23.160 1.00 91.06 89 ASN A O 1
ATOM 664 N N . THR A 1 90 ? -0.497 0.483 -21.962 1.00 86.81 90 THR A N 1
ATOM 665 C CA . THR A 1 90 ? 0.508 -0.593 -21.950 1.00 86.81 90 THR A CA 1
ATOM 666 C C . THR A 1 90 ? -0.111 -1.993 -22.006 1.00 86.81 90 THR A C 1
ATOM 668 O O . THR A 1 90 ? -1.226 -2.239 -21.534 1.00 86.81 90 THR A O 1
ATOM 671 N N . ALA A 1 91 ? 0.631 -2.946 -22.571 1.00 86.38 91 ALA A N 1
ATOM 672 C CA . ALA A 1 91 ? 0.302 -4.373 -22.535 1.00 86.38 91 ALA A CA 1
ATOM 673 C C . ALA A 1 91 ? 0.907 -5.097 -21.313 1.00 86.38 91 ALA A C 1
ATOM 675 O O . ALA A 1 91 ? 0.742 -6.307 -21.182 1.00 86.38 91 ALA A O 1
ATOM 676 N N . ASP A 1 92 ? 1.596 -4.376 -20.421 1.00 87.44 92 ASP A N 1
ATOM 677 C CA . ASP A 1 92 ? 2.256 -4.956 -19.250 1.00 87.44 92 ASP A CA 1
ATOM 678 C C . ASP A 1 92 ? 1.242 -5.619 -18.297 1.00 87.44 92 ASP A C 1
ATOM 680 O O . ASP A 1 92 ? 0.369 -4.972 -17.704 1.00 87.44 92 ASP A O 1
ATOM 684 N N . VAL A 1 93 ? 1.376 -6.940 -18.150 1.00 90.12 93 VAL A N 1
ATOM 685 C CA . VAL A 1 93 ? 0.527 -7.778 -17.296 1.00 90.12 93 VAL A CA 1
ATOM 686 C C . VAL A 1 93 ? 0.648 -7.382 -15.827 1.00 90.12 93 VAL A C 1
ATOM 688 O O . VAL A 1 93 ? -0.348 -7.455 -15.106 1.00 90.12 93 VAL A O 1
ATOM 691 N N . LEU A 1 94 ? 1.820 -6.930 -15.375 1.00 88.69 94 LEU A N 1
ATOM 692 C CA . LEU A 1 94 ? 2.023 -6.509 -13.991 1.00 88.69 94 LEU A CA 1
ATOM 693 C C . LEU A 1 94 ? 1.238 -5.234 -13.695 1.00 88.69 94 LEU A C 1
ATOM 695 O O . LEU A 1 94 ? 0.534 -5.187 -12.689 1.00 88.69 94 LEU A O 1
ATOM 699 N N . ILE A 1 95 ? 1.272 -4.242 -14.591 1.00 90.25 95 ILE A N 1
ATOM 700 C CA . ILE A 1 95 ? 0.496 -3.001 -14.432 1.00 90.25 95 ILE A CA 1
ATOM 701 C C . ILE A 1 95 ? -1.002 -3.318 -14.390 1.00 90.25 95 ILE A C 1
ATOM 703 O O . ILE A 1 95 ? -1.699 -2.866 -13.485 1.00 90.25 95 ILE A O 1
ATOM 707 N N . ARG A 1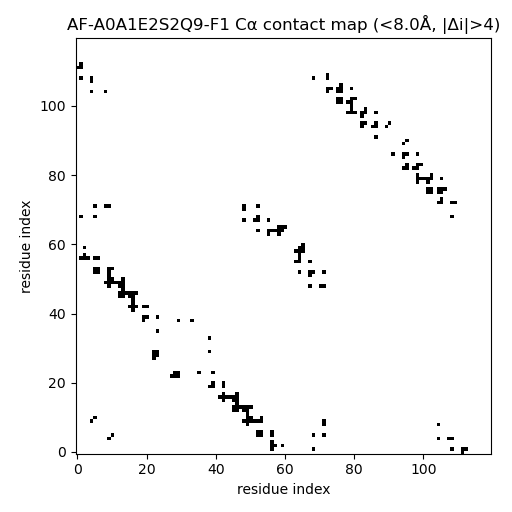 96 ? -1.494 -4.154 -15.312 1.00 92.62 96 ARG A N 1
ATOM 708 C CA . ARG A 1 96 ? -2.915 -4.546 -15.374 1.00 92.62 96 ARG A CA 1
ATOM 709 C C . ARG A 1 96 ? -3.369 -5.316 -14.135 1.00 92.62 96 ARG A C 1
ATOM 711 O O . ARG A 1 96 ? -4.426 -5.019 -13.582 1.00 92.62 96 ARG A O 1
ATOM 718 N N . SER A 1 97 ? -2.569 -6.280 -13.685 1.00 93.56 97 SER A N 1
ATOM 719 C CA . SER A 1 97 ? -2.886 -7.093 -12.505 1.00 93.56 97 SER A CA 1
ATOM 720 C C . SER A 1 97 ? -2.873 -6.246 -11.233 1.00 93.56 97 SER A C 1
ATOM 722 O O . SER A 1 97 ? -3.783 -6.345 -10.414 1.00 93.56 97 SER A O 1
ATOM 724 N N . THR A 1 98 ? -1.890 -5.354 -11.101 1.00 92.31 98 THR A N 1
ATOM 725 C CA . THR A 1 98 ? -1.781 -4.438 -9.958 1.00 92.31 98 THR A CA 1
ATOM 726 C C . THR A 1 98 ? -2.942 -3.436 -9.954 1.00 92.31 98 THR A C 1
ATOM 728 O O . THR A 1 98 ? -3.560 -3.223 -8.913 1.00 92.31 98 THR A O 1
ATOM 731 N N . ALA A 1 99 ? -3.337 -2.907 -11.122 1.00 95.44 99 ALA A N 1
ATOM 732 C CA . ALA A 1 99 ? -4.521 -2.056 -11.264 1.00 95.44 99 ALA A CA 1
ATOM 733 C C . ALA A 1 99 ? -5.799 -2.758 -10.778 1.00 95.44 99 ALA A C 1
ATOM 735 O O . ALA A 1 99 ? -6.578 -2.176 -10.021 1.00 95.44 99 ALA A O 1
ATOM 736 N N . ALA A 1 100 ? -6.007 -4.017 -11.180 1.00 96.62 100 ALA A N 1
ATOM 737 C CA . ALA A 1 100 ? -7.161 -4.805 -10.755 1.00 96.62 100 ALA A CA 1
ATOM 738 C C . ALA A 1 100 ? -7.180 -5.021 -9.233 1.00 96.62 100 ALA A C 1
ATOM 740 O O . ALA A 1 100 ? -8.221 -4.824 -8.606 1.00 96.62 100 ALA A O 1
ATOM 741 N N . ILE A 1 101 ? -6.035 -5.359 -8.628 1.00 96.88 101 ILE A N 1
ATOM 742 C CA . ILE A 1 101 ? -5.916 -5.576 -7.178 1.00 96.88 101 ILE A CA 1
ATOM 743 C C . ILE A 1 101 ? -6.283 -4.307 -6.398 1.00 96.88 101 ILE A C 1
ATOM 745 O O . ILE A 1 101 ? -7.163 -4.362 -5.536 1.00 96.88 101 ILE A O 1
ATOM 749 N N . HIS A 1 102 ? -5.688 -3.154 -6.727 1.00 98.00 102 HIS A N 1
ATOM 750 C CA . HIS A 1 102 ? -6.016 -1.901 -6.036 1.00 98.00 102 HIS A CA 1
ATOM 751 C C . HIS A 1 102 ? -7.453 -1.447 -6.294 1.00 98.00 102 HIS A C 1
ATOM 753 O O . HIS A 1 102 ? -8.086 -0.899 -5.396 1.00 98.00 102 HIS A O 1
ATOM 759 N N . THR A 1 103 ? -8.008 -1.715 -7.480 1.00 98.38 103 THR A N 1
ATOM 760 C CA . THR A 1 103 ? -9.422 -1.428 -7.769 1.00 98.38 103 THR A CA 1
ATOM 761 C C . THR A 1 103 ? -10.331 -2.233 -6.844 1.00 98.38 103 THR A C 1
ATOM 763 O O . THR A 1 103 ? -11.228 -1.675 -6.215 1.00 98.38 103 THR A O 1
ATOM 766 N N . VAL A 1 104 ? -10.074 -3.537 -6.704 1.00 98.25 104 VAL A N 1
ATOM 767 C CA . VAL A 1 104 ? -10.849 -4.414 -5.818 1.00 98.25 104 VAL A CA 1
ATOM 768 C C . VAL A 1 104 ? -10.722 -3.964 -4.366 1.00 98.25 104 VAL A C 1
ATOM 770 O O . VAL A 1 104 ? -11.741 -3.795 -3.698 1.00 98.25 104 VAL A O 1
ATOM 773 N N . PHE A 1 105 ? -9.507 -3.708 -3.871 1.00 98.38 105 PHE A N 1
ATOM 774 C CA . PHE A 1 105 ? -9.334 -3.217 -2.503 1.00 98.38 105 PHE A CA 1
ATOM 775 C C . PHE A 1 105 ? -9.984 -1.852 -2.293 1.00 98.38 105 PHE A C 1
ATOM 777 O O . PHE A 1 105 ? -10.680 -1.674 -1.298 1.00 98.38 105 PHE A O 1
ATOM 784 N N . GLY A 1 106 ? -9.827 -0.916 -3.229 1.00 97.75 106 GLY A N 1
ATOM 785 C CA . GLY A 1 106 ? -10.449 0.404 -3.167 1.00 97.75 106 GLY A CA 1
ATOM 786 C C . GLY A 1 106 ? -11.969 0.312 -3.053 1.00 97.75 106 GLY A C 1
ATOM 787 O O . GLY A 1 106 ? -12.555 0.926 -2.161 1.00 97.75 106 GLY A O 1
ATOM 788 N N . LEU A 1 107 ? -12.612 -0.519 -3.880 1.00 98.12 107 LEU A N 1
ATOM 789 C CA . LEU A 1 107 ? -14.058 -0.753 -3.824 1.00 98.12 107 LEU A CA 1
ATOM 790 C C . LEU A 1 107 ? -14.489 -1.428 -2.517 1.00 98.12 107 LEU A C 1
ATOM 792 O O . LEU A 1 107 ? -15.445 -0.978 -1.887 1.00 98.12 107 LEU A O 1
ATOM 796 N N . LEU A 1 108 ? -13.776 -2.467 -2.073 1.00 98.06 108 LEU A N 1
ATOM 797 C CA . LEU A 1 108 ? -14.100 -3.176 -0.833 1.00 98.06 108 LEU A CA 1
ATOM 798 C C . LEU A 1 108 ? -13.940 -2.282 0.401 1.00 98.06 108 LEU A C 1
ATOM 800 O O . LEU A 1 108 ? -14.789 -2.318 1.289 1.00 98.06 108 LEU A O 1
ATOM 804 N N . PHE A 1 109 ? -12.889 -1.460 0.456 1.00 97.50 109 PHE A N 1
ATOM 805 C CA . PHE A 1 109 ? -12.715 -0.465 1.513 1.00 97.50 109 PHE A CA 1
ATOM 806 C C . PHE A 1 109 ? -13.791 0.617 1.456 1.00 97.50 109 PHE A C 1
ATOM 808 O O . PHE A 1 109 ? -14.343 0.951 2.500 1.00 97.50 109 PHE A O 1
ATOM 815 N N . THR A 1 110 ? -14.131 1.119 0.264 1.00 97.06 110 THR A N 1
ATOM 816 C CA . THR A 1 110 ? -15.210 2.107 0.087 1.00 97.06 110 THR A CA 1
ATOM 817 C C . THR A 1 110 ? -16.521 1.559 0.637 1.00 97.06 110 THR A C 1
ATOM 819 O O . THR A 1 110 ? -17.160 2.198 1.469 1.00 97.06 110 THR A O 1
ATOM 822 N N . TYR A 1 111 ? -16.882 0.337 0.241 1.00 96.75 111 TYR A N 1
ATOM 823 C CA . TYR A 1 111 ? -18.068 -0.340 0.749 1.00 96.75 111 TYR A CA 1
ATOM 824 C C . TYR A 1 111 ? -17.993 -0.558 2.264 1.00 96.75 111 TYR A C 1
ATOM 826 O O . TYR A 1 111 ? -18.967 -0.309 2.963 1.00 96.75 111 TYR A O 1
ATOM 834 N N . ALA A 1 112 ? -16.842 -0.976 2.799 1.00 95.25 112 ALA A N 1
ATOM 835 C CA . ALA A 1 112 ? -16.680 -1.231 4.229 1.00 95.25 112 ALA A CA 1
ATOM 836 C C . ALA A 1 112 ? -16.799 0.017 5.098 1.00 95.25 112 ALA A C 1
ATOM 838 O O . ALA A 1 112 ? -17.409 -0.053 6.162 1.00 95.25 112 ALA A O 1
ATOM 83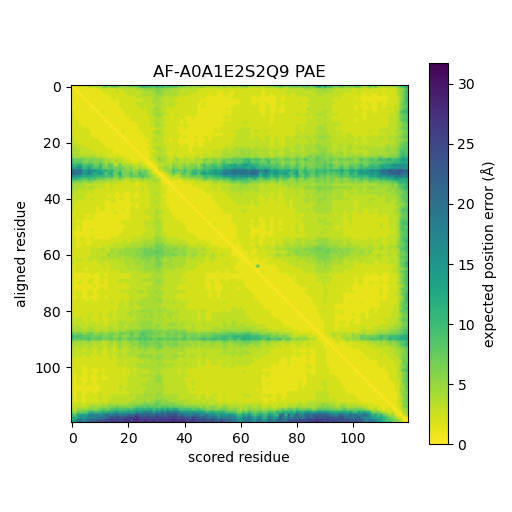9 N N . LEU A 1 113 ? -16.211 1.126 4.657 1.00 93.56 113 LEU A N 1
ATOM 840 C CA . LEU A 1 113 ? -16.275 2.406 5.353 1.00 93.56 113 LEU A CA 1
ATOM 841 C C . LEU A 1 113 ? -17.678 3.003 5.258 1.00 93.56 113 LEU A C 1
ATOM 843 O O . LEU A 1 113 ? -18.218 3.435 6.271 1.00 93.56 113 LEU A O 1
ATOM 847 N N . PHE A 1 114 ? -18.297 2.952 4.075 1.00 93.25 114 PHE A N 1
ATOM 848 C CA . PHE A 1 114 ? -19.674 3.401 3.896 1.00 93.25 114 PHE A CA 1
ATOM 849 C C . PHE A 1 114 ? -20.641 2.592 4.762 1.00 93.25 114 PHE A C 1
ATOM 851 O O . PHE A 1 114 ? -21.389 3.168 5.543 1.00 93.25 114 PHE A O 1
ATOM 858 N N . ALA A 1 115 ? -20.567 1.258 4.693 1.00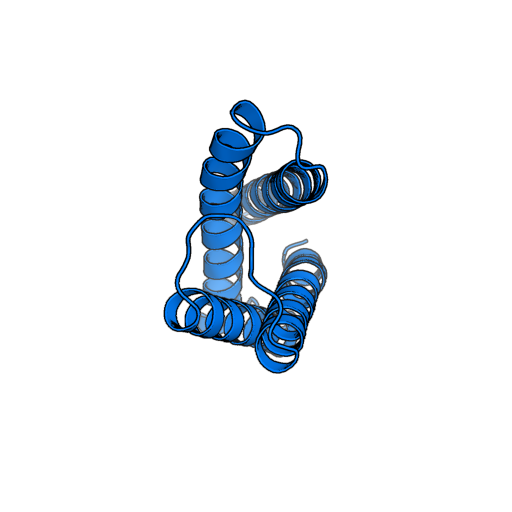 89.56 115 ALA A N 1
ATOM 859 C CA . ALA A 1 115 ? -21.405 0.381 5.497 1.00 89.56 115 ALA A CA 1
ATOM 860 C C . ALA A 1 115 ? -21.225 0.648 6.996 1.00 89.56 115 ALA A C 1
ATOM 862 O O . ALA A 1 115 ? -22.220 0.675 7.705 1.00 89.56 115 ALA A O 1
ATOM 863 N N . ALA A 1 116 ? -19.995 0.889 7.469 1.00 83.50 116 ALA A N 1
ATOM 864 C CA . ALA A 1 116 ? -19.728 1.227 8.867 1.00 83.50 116 ALA A CA 1
ATOM 865 C C . ALA A 1 116 ? -20.336 2.576 9.290 1.00 83.50 116 ALA A C 1
ATOM 867 O O . ALA A 1 116 ? -20.838 2.671 10.402 1.00 83.50 116 ALA A O 1
ATOM 868 N N . GLY A 1 117 ? -20.331 3.585 8.410 1.00 76.06 117 GLY A N 1
ATOM 869 C CA . GLY A 1 117 ? -20.937 4.896 8.678 1.00 76.06 117 GLY A CA 1
ATOM 870 C C . GLY A 1 117 ? -22.467 4.924 8.583 1.00 76.06 117 GLY A C 1
ATOM 871 O O . GLY A 1 117 ? -23.090 5.835 9.108 1.00 76.06 117 GLY A O 1
ATOM 872 N N . THR A 1 118 ? -23.093 3.938 7.933 1.00 58.84 118 THR A N 1
ATOM 873 C CA . THR A 1 118 ? -24.564 3.829 7.840 1.00 58.84 118 THR A CA 1
ATOM 874 C C . THR A 1 118 ? -25.223 3.072 8.999 1.00 58.84 118 THR A C 1
ATOM 876 O O . THR A 1 118 ? -26.442 2.925 8.993 1.00 58.84 118 THR A O 1
ATOM 879 N N . VAL A 1 119 ? -24.448 2.551 9.960 1.00 54.94 119 VAL A N 1
ATOM 880 C CA . VAL A 1 119 ? -24.975 1.844 11.152 1.00 54.94 119 VAL A CA 1
ATOM 881 C C . VAL A 1 119 ? -25.009 2.743 12.399 1.00 54.94 119 VAL A C 1
ATOM 883 O O . VAL A 1 119 ? -25.189 2.231 13.503 1.00 54.94 119 VAL A O 1
ATOM 886 N N . GLU A 1 120 ? -24.820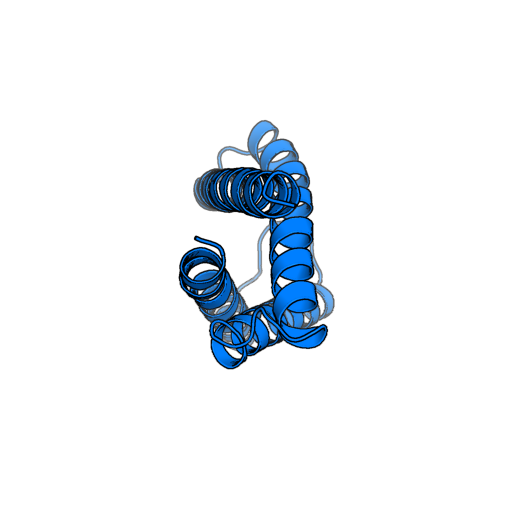 4.056 12.237 1.00 45.16 120 GLU A N 1
ATOM 887 C CA . GLU A 1 120 ? -24.997 5.052 13.307 1.00 45.16 120 GLU A CA 1
ATOM 888 C C . GLU A 1 120 ? -26.438 5.572 13.381 1.00 45.16 120 GLU A C 1
ATOM 890 O O . GLU A 1 120 ? -27.017 5.896 12.317 1.00 45.16 120 GLU A O 1
#

Nearest PDB structures (foldseek):
  4etr-assembly1_A  TM=3.959E-01  e=5.253E+00  Pseudomonas aeruginosa PAO1
  6pam-assembly4_H  TM=3.449E-01  e=9.014E+00  Novosphingobium aromaticivorans DSM 12444

Organism: NCBI:txid1177755

Mean predicted aligned error: 3.67 Å

Radius of gyration: 15.02 Å; Cα contacts (8 Å, |Δi|>4): 131; chains: 1; bounding box: 45×16×40 Å

Sequence (120 aa):
MLRILMILSGGFELLFGVSVLVLIAKGVTLSGGATREQATLFAIFTIVLGTAALAVNNRLETSFGIGTAYGLWLYNVIAALILLYLATNTADVLIRSTAAIHTVFGLLFTYALFAAGTVE